Protein AF-A0A7X2MPX2-F1 (afdb_monomer_lite)

InterPro domains:
  IPR020602 GTP cyclohydrolase I domain [PF01227] (41-105)
  IPR043134 GTP cyclohydrolase I, N-terminal domain [G3DSA:1.10.286.10] (2-86)

Organism: Enterobacter agglomerans (NCBI:txid549)

Sequence (106 aa):
MSTLSQEAALVHEALLARGLETPLRAPTRDIDDNTRKSLIAGHMTEIMQLLNLDLEDDSLMETPHRIAKMYVDEVFSGLDYANFPKITVIENKMKVDEMVTVRDIT

Secondary structure (DSSP, 8-state):
-PPPPHHHHHHHHHHHHTT-S--PPP-SS---HHHHHHHHHHHHHHHHHHTT--TTSTTTTTHHHHHHHIIIIIITGGGSGGG---------TT---SPP------

Structure (mmCIF, N/CA/C/O backbone):
data_AF-A0A7X2MPX2-F1
#
_entry.id   AF-A0A7X2MPX2-F1
#
loop_
_atom_site.group_PDB
_atom_site.id
_atom_site.type_symbol
_atom_site.label_atom_id
_atom_site.label_alt_id
_atom_site.label_comp_id
_atom_site.label_asym_id
_atom_site.label_entity_id
_atom_site.label_seq_id
_atom_site.pdbx_PDB_ins_code
_atom_site.Cartn_x
_atom_site.Cartn_y
_atom_site.Cartn_z
_atom_site.occupancy
_atom_site.B_iso_or_equiv
_atom_site.auth_seq_id
_atom_site.auth_comp_id
_atom_site.auth_asym_id
_atom_site.auth_atom_id
_atom_site.pdbx_PDB_model_num
ATOM 1 N N . MET A 1 1 ? 12.714 0.623 15.592 1.00 44.09 1 MET A N 1
ATOM 2 C CA . MET A 1 1 ? 11.491 -0.185 15.759 1.00 44.09 1 MET A CA 1
ATOM 3 C C . MET A 1 1 ? 10.330 0.784 15.862 1.00 44.09 1 MET A C 1
ATOM 5 O O . MET A 1 1 ? 10.146 1.357 16.931 1.00 44.09 1 MET A O 1
ATOM 9 N N . SER A 1 2 ? 9.639 1.084 14.758 1.00 52.41 2 SER A N 1
ATOM 10 C CA . SER A 1 2 ? 8.393 1.840 14.881 1.00 52.41 2 SER A CA 1
ATOM 11 C C . SER A 1 2 ? 7.391 0.912 15.556 1.00 52.41 2 SER A C 1
ATOM 13 O O . SER A 1 2 ? 7.117 -0.198 15.106 1.00 52.41 2 SER A O 1
ATOM 15 N N . THR A 1 3 ? 6.943 1.315 16.733 1.00 79.62 3 THR A N 1
ATOM 16 C CA . THR A 1 3 ? 5.858 0.640 17.428 1.00 79.62 3 THR A CA 1
ATOM 17 C C . THR A 1 3 ? 4.597 0.875 16.610 1.00 79.62 3 THR A C 1
ATOM 19 O O . THR A 1 3 ? 4.204 2.031 16.438 1.00 79.62 3 THR A O 1
ATOM 22 N N . LEU A 1 4 ? 4.008 -0.197 16.075 1.00 89.12 4 LEU A N 1
ATOM 23 C CA . LEU A 1 4 ? 2.703 -0.150 15.414 1.00 89.12 4 LEU A CA 1
ATOM 24 C C . LEU A 1 4 ? 1.683 0.561 16.316 1.00 89.12 4 LEU A C 1
ATOM 26 O O . LEU A 1 4 ? 1.806 0.530 17.546 1.00 89.12 4 LEU A O 1
ATOM 30 N N . SER A 1 5 ? 0.669 1.193 15.719 1.00 94.69 5 SER A N 1
ATOM 31 C CA . SER A 1 5 ? -0.447 1.708 16.513 1.00 94.69 5 SER A CA 1
ATOM 32 C C . SER A 1 5 ? -1.173 0.559 17.216 1.00 94.69 5 SER A C 1
ATOM 34 O O . SER A 1 5 ? -1.120 -0.598 16.786 1.00 94.69 5 SER A O 1
ATOM 36 N N . GLN A 1 6 ? -1.866 0.876 18.309 1.00 95.56 6 GLN A N 1
ATOM 37 C CA . GLN A 1 6 ? -2.636 -0.120 19.047 1.00 95.56 6 GLN A CA 1
ATOM 38 C C . GLN A 1 6 ? -3.696 -0.771 18.147 1.00 95.56 6 GLN A C 1
ATOM 40 O O . GLN A 1 6 ? -3.886 -1.984 18.188 1.00 95.56 6 GLN A O 1
ATOM 45 N N . GLU A 1 7 ? -4.362 0.019 17.308 1.00 96.25 7 GLU A N 1
ATOM 46 C CA . GLU A 1 7 ? -5.389 -0.458 16.386 1.00 96.25 7 GLU A CA 1
ATOM 47 C C . GLU A 1 7 ? -4.804 -1.368 15.305 1.00 96.25 7 GLU A C 1
ATOM 49 O O . GLU A 1 7 ? -5.386 -2.413 15.021 1.00 96.25 7 GLU A O 1
ATOM 54 N N . ALA A 1 8 ? -3.636 -1.018 14.756 1.00 96.62 8 ALA A N 1
ATOM 55 C CA . ALA A 1 8 ? -2.939 -1.849 13.779 1.00 96.62 8 ALA A CA 1
ATOM 56 C C . ALA A 1 8 ? -2.595 -3.226 14.365 1.00 96.62 8 ALA A C 1
ATOM 58 O O . ALA A 1 8 ? -2.875 -4.247 13.740 1.00 9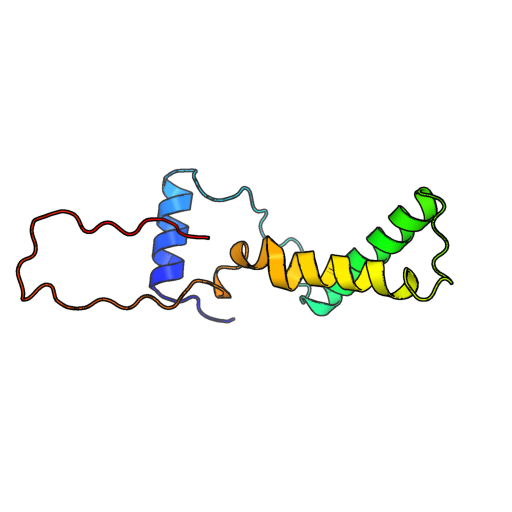6.62 8 ALA A O 1
ATOM 59 N N . ALA A 1 9 ? -2.054 -3.260 15.588 1.00 96.00 9 ALA A N 1
ATOM 60 C CA . ALA A 1 9 ? -1.723 -4.508 16.274 1.00 96.00 9 ALA A CA 1
ATOM 61 C C . ALA A 1 9 ? -2.968 -5.379 16.521 1.00 96.00 9 ALA A C 1
ATOM 63 O O . ALA A 1 9 ? -2.966 -6.564 16.191 1.00 96.00 9 ALA A O 1
ATOM 64 N N . LEU A 1 10 ? -4.056 -4.784 17.027 1.00 97.00 10 LEU A N 1
ATOM 65 C CA . LEU A 1 10 ? -5.308 -5.504 17.288 1.00 97.00 10 LEU A CA 1
ATOM 66 C C . LEU A 1 10 ? -5.925 -6.092 16.012 1.00 97.00 10 LEU A C 1
ATOM 68 O O . LEU A 1 10 ? -6.416 -7.222 16.031 1.00 97.00 10 LEU A O 1
ATOM 72 N N . VAL A 1 11 ? -5.915 -5.342 14.904 1.00 97.56 11 VAL A N 1
ATOM 73 C CA . VAL A 1 11 ? -6.445 -5.823 13.618 1.00 97.56 11 VAL A CA 1
ATOM 74 C C . VAL A 1 11 ? -5.583 -6.954 13.065 1.00 97.56 11 VAL A C 1
ATOM 76 O O . VAL A 1 11 ? -6.133 -7.990 12.689 1.00 97.56 11 VAL A O 1
ATOM 79 N N . HIS A 1 12 ? -4.258 -6.798 13.079 1.00 95.44 12 HIS A N 1
ATOM 80 C CA . HIS A 1 12 ? -3.334 -7.825 12.603 1.00 95.44 12 HIS A CA 1
ATOM 81 C C . HIS A 1 12 ? -3.511 -9.156 13.349 1.00 95.44 12 HIS A C 1
ATOM 83 O O . HIS A 1 12 ? -3.710 -10.206 12.736 1.00 95.44 12 HIS A O 1
ATOM 89 N N . GLU A 1 13 ? -3.527 -9.117 14.685 1.00 96.19 13 GLU A N 1
ATOM 90 C CA . GLU A 1 13 ? -3.733 -10.309 15.516 1.00 96.19 13 GLU A CA 1
ATOM 91 C C . GLU A 1 13 ? -5.098 -10.964 15.254 1.00 96.19 13 GLU A C 1
ATOM 93 O O . GLU A 1 13 ? -5.202 -12.191 15.158 1.00 96.19 13 GLU A O 1
ATOM 98 N N . ALA A 1 14 ? -6.154 -10.162 15.080 1.00 97.75 14 ALA A N 1
ATOM 99 C CA . ALA A 1 14 ? -7.500 -10.658 14.809 1.00 97.75 14 ALA A CA 1
ATOM 100 C C . ALA A 1 14 ? -7.640 -11.331 13.431 1.00 97.75 14 ALA A C 1
ATOM 102 O O . ALA A 1 14 ? -8.442 -12.266 13.299 1.00 97.75 14 ALA A O 1
ATOM 103 N N . LEU A 1 15 ? -6.902 -10.863 12.418 1.00 97.62 15 LEU A N 1
ATOM 104 C CA . LEU A 1 15 ? -6.857 -11.466 11.081 1.00 97.62 15 LEU A CA 1
ATOM 105 C C . LEU A 1 15 ? -6.048 -12.762 11.086 1.00 97.62 15 LEU A C 1
ATOM 107 O O . LEU A 1 15 ? -6.524 -13.778 10.569 1.00 97.62 15 LEU A O 1
ATOM 111 N N . LEU A 1 16 ? -4.881 -12.763 11.738 1.00 95.25 16 LEU A N 1
ATOM 112 C CA . LEU A 1 16 ? -4.053 -13.956 11.923 1.00 95.25 16 LEU A CA 1
ATOM 113 C C . LEU A 1 16 ? -4.818 -15.076 12.631 1.00 95.25 16 LEU A C 1
ATOM 115 O O . LEU A 1 16 ? -4.848 -16.205 12.142 1.00 95.25 16 LEU A O 1
ATOM 119 N N . ALA A 1 17 ? -5.500 -14.765 13.737 1.00 97.25 17 ALA A N 1
ATOM 120 C CA . ALA A 1 17 ? -6.275 -15.743 14.502 1.00 97.25 17 ALA A CA 1
ATOM 121 C C . ALA A 1 17 ? -7.415 -16.388 13.691 1.00 97.25 17 ALA A C 1
ATOM 123 O O . ALA A 1 17 ? -7.838 -17.503 13.996 1.00 97.25 17 ALA A O 1
ATOM 124 N N . ARG A 1 18 ? -7.914 -15.700 12.657 1.00 97.50 18 ARG A N 1
ATOM 125 C CA . ARG A 1 18 ? -8.962 -16.197 11.751 1.00 97.50 18 ARG A CA 1
ATOM 126 C C . ARG A 1 18 ? -8.417 -16.798 10.453 1.00 97.50 18 ARG A C 1
ATOM 128 O O . ARG A 1 18 ? -9.211 -17.266 9.644 1.00 97.50 18 ARG A O 1
ATOM 135 N N . GLY A 1 19 ? -7.099 -16.780 10.242 1.00 96.12 19 GLY A N 1
ATOM 136 C CA . GLY A 1 19 ? -6.480 -17.229 8.993 1.00 96.12 19 GLY A CA 1
ATOM 137 C C . GLY A 1 19 ? -6.841 -16.361 7.783 1.00 96.12 19 GLY A C 1
ATOM 138 O O . GLY A 1 19 ? -6.879 -16.869 6.667 1.00 96.12 19 GLY A O 1
ATOM 139 N N . LEU A 1 20 ? -7.147 -15.078 8.006 1.00 97.00 20 LEU A N 1
ATOM 140 C CA . LEU A 1 20 ? -7.527 -14.113 6.964 1.00 97.00 20 LEU A CA 1
ATOM 141 C C . LEU A 1 20 ? -6.398 -13.143 6.596 1.00 97.00 20 LEU A C 1
ATOM 143 O O . LEU A 1 20 ? -6.577 -12.308 5.715 1.00 97.00 20 LEU A O 1
ATOM 147 N N . GLU A 1 21 ? -5.258 -13.226 7.282 1.00 96.88 21 GLU A N 1
ATOM 148 C CA . GLU A 1 21 ? -4.097 -12.397 6.977 1.00 96.88 21 GLU A CA 1
ATOM 149 C C . GLU A 1 21 ? -3.510 -12.750 5.604 1.00 96.88 21 GLU A C 1
ATOM 151 O O . GLU A 1 21 ? -3.520 -13.913 5.183 1.00 96.88 21 GLU A O 1
ATOM 156 N N . THR A 1 22 ? -2.966 -11.748 4.911 1.00 94.69 22 THR A N 1
ATOM 157 C CA . THR A 1 22 ? -2.284 -11.983 3.633 1.00 94.69 22 THR A CA 1
ATOM 158 C C . THR A 1 22 ? -1.094 -12.923 3.865 1.00 94.69 22 THR A C 1
ATOM 160 O O . THR A 1 22 ? -0.358 -12.711 4.829 1.00 94.69 22 THR A O 1
ATOM 163 N N . PRO A 1 23 ? -0.858 -13.947 3.016 1.00 94.25 23 PRO A N 1
ATOM 164 C CA . PRO A 1 23 ? 0.248 -14.901 3.173 1.00 94.25 23 PRO A CA 1
ATOM 165 C C . PRO A 1 23 ? 1.652 -14.273 3.065 1.00 94.25 23 PRO A C 1
ATOM 167 O O . PRO A 1 23 ? 2.368 -14.445 2.077 1.00 94.25 23 PRO A O 1
ATOM 170 N N . LEU A 1 24 ? 2.066 -13.553 4.102 1.00 91.69 24 LEU A N 1
ATOM 171 C CA . LEU A 1 24 ? 3.365 -12.912 4.215 1.00 91.69 24 LEU A CA 1
ATOM 172 C C . LEU A 1 24 ? 4.366 -13.851 4.882 1.00 91.69 24 LEU A C 1
ATOM 174 O O . LEU A 1 24 ? 4.051 -14.619 5.791 1.00 91.69 24 LEU A O 1
ATOM 178 N N . ARG A 1 25 ? 5.612 -13.783 4.417 1.00 88.81 25 ARG A N 1
ATOM 179 C CA . ARG A 1 25 ? 6.733 -14.467 5.063 1.00 88.81 25 ARG A CA 1
ATOM 180 C C . ARG A 1 25 ? 7.352 -13.530 6.086 1.00 88.81 25 ARG A C 1
ATOM 182 O O . ARG A 1 25 ? 7.466 -12.334 5.831 1.00 88.81 25 ARG A O 1
ATOM 189 N N . ALA A 1 26 ? 7.817 -14.092 7.199 1.00 83.19 26 ALA A N 1
ATOM 190 C CA . ALA A 1 26 ? 8.670 -13.347 8.112 1.00 83.19 26 ALA A CA 1
ATOM 191 C C . ALA A 1 26 ? 9.895 -12.804 7.344 1.00 83.19 26 ALA A C 1
ATOM 193 O O . ALA A 1 26 ? 10.445 -13.538 6.510 1.00 83.19 26 ALA A O 1
ATOM 194 N N . PRO A 1 27 ? 10.327 -11.554 7.594 1.00 76.75 27 PRO A N 1
ATOM 195 C CA . PRO A 1 27 ? 11.490 -10.983 6.929 1.00 76.75 27 PRO A CA 1
ATOM 196 C C . PRO A 1 27 ? 12.709 -11.896 7.093 1.00 76.75 27 PRO A C 1
ATOM 198 O O . PRO A 1 27 ? 13.186 -12.137 8.199 1.00 76.75 27 PRO A O 1
ATOM 201 N N . THR A 1 28 ? 13.215 -12.433 5.983 1.00 72.25 28 THR A N 1
ATOM 202 C CA . THR A 1 28 ? 14.383 -13.331 5.991 1.00 72.25 28 THR A CA 1
ATOM 203 C C . THR A 1 28 ? 15.701 -12.574 6.138 1.00 72.25 28 THR A C 1
ATOM 205 O O . THR A 1 28 ? 16.722 -13.168 6.474 1.00 72.25 28 THR A O 1
ATOM 208 N N . ARG A 1 29 ? 15.696 -11.274 5.817 1.00 76.81 29 ARG A N 1
ATOM 209 C CA . ARG A 1 29 ? 16.824 -10.343 5.915 1.00 76.81 29 ARG A CA 1
ATOM 210 C C . ARG A 1 29 ? 16.283 -8.959 6.241 1.00 76.81 29 ARG A C 1
ATOM 212 O O . ARG A 1 29 ? 15.248 -8.576 5.700 1.00 76.81 29 ARG A O 1
ATOM 219 N N . ASP A 1 30 ? 17.009 -8.230 7.077 1.00 77.50 30 ASP A N 1
ATOM 220 C CA . ASP A 1 30 ? 16.709 -6.834 7.377 1.00 77.50 30 ASP A CA 1
ATOM 221 C C . ASP A 1 30 ? 17.312 -5.964 6.263 1.00 77.50 30 ASP A C 1
ATOM 223 O O . ASP A 1 30 ? 18.508 -5.671 6.262 1.00 77.50 30 ASP A O 1
ATOM 227 N N . ILE A 1 31 ? 16.513 -5.686 5.230 1.00 89.88 31 ILE A N 1
ATOM 228 C CA . ILE A 1 31 ? 16.875 -4.781 4.133 1.00 89.88 31 ILE A CA 1
ATOM 229 C C . ILE A 1 31 ? 15.916 -3.597 4.133 1.00 89.88 31 ILE A C 1
ATOM 231 O O . ILE A 1 31 ? 14.696 -3.778 4.206 1.00 89.88 31 ILE A O 1
ATOM 235 N N . ASP A 1 32 ? 16.469 -2.393 4.018 1.00 91.25 32 ASP A N 1
ATOM 236 C CA . ASP A 1 32 ? 15.679 -1.172 3.924 1.00 91.25 32 ASP A CA 1
ATOM 237 C C . ASP A 1 32 ? 14.951 -1.072 2.572 1.00 91.25 32 ASP A C 1
ATOM 239 O O . ASP A 1 32 ? 15.290 -1.746 1.589 1.00 91.25 32 ASP A O 1
ATOM 243 N N . ASP A 1 33 ? 13.942 -0.207 2.514 1.00 91.81 33 ASP A N 1
ATOM 244 C CA . ASP A 1 33 ? 13.085 -0.067 1.339 1.00 91.81 33 ASP A CA 1
ATOM 245 C C . ASP A 1 33 ? 13.827 0.483 0.112 1.00 91.81 33 ASP A C 1
ATOM 247 O O . ASP A 1 33 ? 13.481 0.123 -1.014 1.00 91.81 33 ASP A O 1
ATOM 251 N N . ASN A 1 34 ? 14.881 1.292 0.279 1.00 94.81 34 ASN A N 1
ATOM 252 C CA . ASN A 1 34 ? 15.667 1.782 -0.859 1.00 94.81 34 ASN A CA 1
ATOM 253 C C . ASN A 1 34 ? 16.502 0.657 -1.469 1.00 94.81 34 ASN A C 1
ATOM 255 O O . ASN A 1 34 ? 16.558 0.520 -2.697 1.00 94.81 34 ASN A O 1
ATOM 259 N N . THR A 1 35 ? 17.090 -0.193 -0.625 1.00 95.75 35 THR A N 1
ATOM 260 C CA . THR A 1 35 ? 17.767 -1.414 -1.078 1.00 95.75 35 THR A CA 1
ATOM 261 C C . THR A 1 35 ? 16.780 -2.341 -1.785 1.00 95.75 35 THR A C 1
ATOM 263 O O . THR A 1 35 ? 17.063 -2.827 -2.882 1.00 95.75 35 THR A O 1
ATOM 266 N N . ARG A 1 36 ? 15.581 -2.539 -1.221 1.00 95.19 36 ARG A N 1
ATOM 267 C CA . ARG A 1 36 ? 14.532 -3.372 -1.831 1.00 95.19 36 ARG A CA 1
ATOM 268 C C . ARG A 1 36 ? 14.106 -2.845 -3.203 1.00 95.19 36 ARG A C 1
ATOM 270 O O . ARG A 1 36 ? 14.061 -3.622 -4.155 1.00 95.19 36 ARG A O 1
ATOM 277 N N . LYS A 1 37 ? 13.869 -1.535 -3.332 1.00 97.25 37 LYS A N 1
ATOM 278 C CA . LYS A 1 37 ? 13.544 -0.885 -4.613 1.00 97.25 37 LYS A CA 1
ATOM 279 C C . LYS A 1 37 ? 14.662 -1.039 -5.637 1.00 97.25 37 LYS A C 1
ATOM 281 O O . LYS A 1 37 ? 14.381 -1.378 -6.779 1.00 97.25 37 LYS A O 1
ATOM 286 N N . SER A 1 38 ? 15.917 -0.857 -5.231 1.00 97.69 38 SER A N 1
ATOM 287 C CA . SER A 1 38 ? 17.072 -1.018 -6.127 1.00 97.69 38 SER A CA 1
ATOM 288 C C . SER A 1 38 ? 17.170 -2.441 -6.686 1.00 97.69 38 SER A C 1
ATOM 290 O O . SER A 1 38 ? 17.379 -2.623 -7.884 1.00 97.69 38 SER A O 1
ATOM 292 N N . LEU A 1 39 ? 16.952 -3.456 -5.843 1.00 97.62 39 LEU A N 1
ATOM 293 C CA . LEU A 1 39 ? 16.955 -4.860 -6.266 1.00 97.62 39 LEU A CA 1
ATOM 294 C C . LEU A 1 39 ? 15.788 -5.184 -7.209 1.00 97.62 39 LEU A C 1
ATOM 296 O O . LEU A 1 39 ? 15.989 -5.829 -8.236 1.00 97.62 39 LEU A O 1
ATOM 300 N N . ILE A 1 40 ? 14.577 -4.714 -6.890 1.00 97.81 40 ILE A N 1
ATOM 301 C CA . ILE A 1 40 ? 13.400 -4.907 -7.750 1.00 97.81 40 ILE A CA 1
ATOM 302 C C . ILE A 1 40 ? 13.603 -4.213 -9.098 1.00 97.81 40 ILE A C 1
ATOM 304 O O . ILE A 1 40 ? 13.339 -4.825 -10.128 1.00 97.81 40 ILE A O 1
ATOM 308 N N . ALA A 1 41 ? 14.109 -2.977 -9.107 1.00 98.31 41 ALA A N 1
ATOM 309 C CA . ALA A 1 41 ? 14.401 -2.248 -10.336 1.00 98.31 41 ALA A CA 1
ATOM 310 C C . ALA A 1 41 ? 15.404 -3.019 -11.203 1.00 98.31 41 ALA A C 1
ATOM 312 O O . ALA A 1 41 ? 15.148 -3.204 -12.386 1.00 98.31 41 ALA A O 1
ATOM 313 N N . GLY A 1 42 ? 16.474 -3.564 -10.611 1.00 98.25 42 GLY A N 1
ATOM 314 C CA . GLY A 1 42 ? 17.419 -4.430 -11.322 1.00 98.25 42 GLY A CA 1
ATOM 315 C C . GLY A 1 42 ? 16.742 -5.640 -11.971 1.00 98.25 42 GLY A C 1
ATOM 316 O O . GLY A 1 42 ? 16.940 -5.896 -13.152 1.00 98.25 42 GLY A O 1
ATOM 317 N N . HIS A 1 43 ? 15.869 -6.346 -11.248 1.00 98.62 43 HIS A N 1
ATOM 318 C CA . HIS A 1 43 ? 15.106 -7.455 -11.833 1.00 98.62 43 HIS A CA 1
ATOM 319 C C . HIS A 1 43 ? 14.151 -7.009 -12.948 1.00 98.62 43 HIS A C 1
ATOM 321 O O . HIS A 1 43 ? 13.992 -7.723 -13.935 1.00 98.62 43 HIS A O 1
ATOM 327 N N . MET A 1 44 ? 13.530 -5.835 -12.822 1.00 98.25 44 MET A N 1
ATOM 328 C CA . MET A 1 44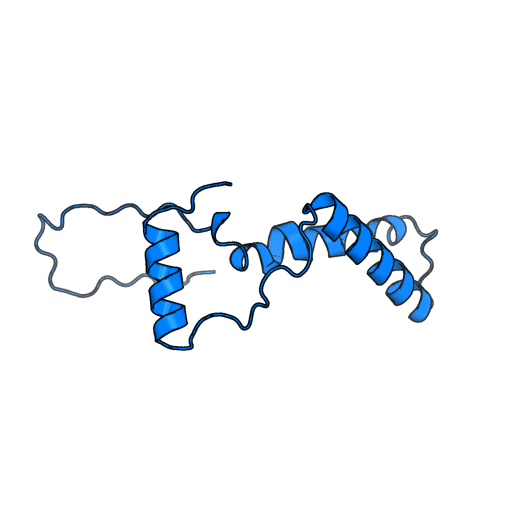 ? 12.661 -5.291 -13.866 1.00 98.25 44 MET A CA 1
ATOM 329 C C . MET A 1 44 ? 13.439 -4.892 -15.120 1.00 98.25 44 MET A C 1
ATOM 331 O O . MET A 1 44 ? 12.940 -5.120 -16.219 1.00 98.25 44 MET A O 1
ATOM 335 N N . THR A 1 45 ? 14.659 -4.373 -14.975 1.00 98.38 45 THR A N 1
ATOM 336 C CA . THR A 1 45 ? 15.584 -4.125 -16.091 1.00 98.38 45 THR A CA 1
ATOM 337 C C . THR A 1 45 ? 15.833 -5.409 -16.879 1.00 98.38 45 THR A C 1
ATOM 339 O O . THR A 1 45 ? 15.618 -5.427 -18.090 1.00 98.38 45 THR A O 1
ATOM 342 N N . GLU A 1 46 ? 16.185 -6.505 -16.200 1.00 98.56 46 GLU A N 1
ATOM 343 C CA . GLU A 1 46 ? 16.405 -7.806 -16.851 1.00 98.56 46 GLU A CA 1
ATOM 344 C C . GLU A 1 46 ? 15.137 -8.312 -17.557 1.00 98.56 46 GLU A C 1
ATOM 346 O O . GLU A 1 46 ? 15.191 -8.791 -18.688 1.00 98.56 46 GLU A O 1
ATOM 351 N N . ILE A 1 47 ? 13.965 -8.165 -16.927 1.00 98.50 47 ILE A N 1
ATOM 352 C CA . ILE A 1 47 ? 12.679 -8.538 -17.538 1.00 98.50 47 ILE A CA 1
ATOM 353 C C . ILE A 1 47 ? 12.418 -7.725 -18.813 1.00 98.50 47 ILE A C 1
ATOM 355 O O . ILE A 1 47 ? 11.994 -8.290 -19.818 1.00 98.50 47 ILE A O 1
ATOM 359 N N . MET A 1 48 ? 12.672 -6.415 -18.802 1.00 98.12 48 MET A N 1
ATOM 360 C CA . MET A 1 48 ? 12.476 -5.560 -19.977 1.00 98.12 48 MET A CA 1
ATOM 361 C C . MET A 1 48 ? 13.439 -5.919 -21.115 1.00 98.12 48 MET A C 1
ATOM 363 O O . MET A 1 48 ? 13.020 -5.969 -22.272 1.00 98.12 48 MET A O 1
ATOM 367 N N . GLN A 1 49 ? 14.690 -6.257 -20.796 1.00 97.69 49 GLN A N 1
ATOM 368 C CA . GLN A 1 49 ? 15.657 -6.753 -21.778 1.00 97.69 49 GLN A CA 1
ATOM 369 C C . GLN A 1 49 ? 15.221 -8.093 -22.386 1.00 97.69 49 GLN A C 1
ATOM 371 O O . GLN A 1 49 ? 15.298 -8.268 -23.600 1.00 97.69 49 GLN A O 1
ATOM 376 N N . LEU A 1 50 ? 14.681 -9.017 -21.580 1.00 98.31 50 LEU A N 1
ATOM 377 C CA . LEU A 1 50 ? 14.112 -10.282 -22.072 1.00 98.31 50 LEU A CA 1
ATOM 378 C C . LEU A 1 50 ? 12.918 -10.074 -23.019 1.00 98.31 50 LEU A C 1
ATOM 380 O O . LEU A 1 50 ? 12.648 -10.922 -23.869 1.00 98.31 50 LEU A O 1
ATOM 384 N N . LEU A 1 51 ? 12.213 -8.948 -22.893 1.00 98.12 51 LEU A N 1
ATOM 385 C CA . LEU A 1 51 ? 11.135 -8.537 -23.794 1.00 98.12 51 LEU A CA 1
ATOM 386 C C . LEU A 1 51 ? 11.640 -7.801 -25.050 1.00 98.12 51 LEU A C 1
ATOM 388 O O . LEU A 1 51 ? 10.822 -7.394 -25.873 1.00 98.12 51 LEU A O 1
ATOM 392 N N . ASN A 1 52 ? 12.960 -7.672 -25.234 1.00 97.56 52 ASN A N 1
ATOM 393 C CA . ASN A 1 52 ? 13.614 -6.907 -26.304 1.00 97.56 52 ASN A CA 1
ATOM 394 C C . ASN A 1 52 ? 13.214 -5.419 -26.323 1.00 97.56 52 ASN A C 1
ATOM 396 O O . ASN A 1 52 ? 13.105 -4.820 -27.393 1.00 97.56 52 ASN A O 1
ATOM 400 N N . LEU A 1 53 ? 12.965 -4.829 -25.148 1.00 97.25 53 LEU A N 1
ATOM 401 C CA . LEU A 1 53 ? 12.724 -3.393 -25.017 1.00 97.25 53 LEU A CA 1
ATOM 402 C C . LEU A 1 53 ? 14.053 -2.634 -24.971 1.00 97.25 53 LEU A C 1
ATOM 404 O O . LEU A 1 53 ? 14.971 -3.028 -24.251 1.00 97.25 53 LEU A O 1
ATOM 408 N N . ASP A 1 54 ? 14.131 -1.535 -25.718 1.00 96.31 54 ASP A N 1
ATOM 409 C CA . ASP A 1 54 ? 15.292 -0.651 -25.724 1.00 96.31 54 ASP A CA 1
ATOM 410 C C . ASP A 1 54 ? 15.258 0.277 -24.503 1.00 96.31 54 ASP A C 1
ATOM 412 O O . ASP A 1 54 ? 14.393 1.140 -24.388 1.00 96.31 54 ASP A O 1
ATOM 416 N N . LEU A 1 55 ? 16.180 0.072 -23.564 1.00 95.94 55 LEU A N 1
ATOM 417 C CA . LEU A 1 55 ? 16.279 0.883 -22.349 1.00 95.94 55 LEU A CA 1
ATOM 418 C C . LEU A 1 55 ? 17.125 2.150 -22.535 1.00 95.94 55 LEU A C 1
ATOM 420 O O . LEU A 1 55 ? 17.230 2.929 -21.588 1.00 95.94 55 LEU A O 1
ATOM 424 N N . GLU A 1 56 ? 17.716 2.365 -23.715 1.00 95.62 56 GLU A N 1
ATOM 425 C CA . GLU A 1 56 ? 18.335 3.649 -24.072 1.00 95.62 56 GLU A CA 1
ATOM 426 C C . GLU A 1 56 ? 17.281 4.698 -24.464 1.00 95.62 56 GLU A C 1
ATOM 428 O O . GLU A 1 56 ? 17.566 5.897 -24.431 1.00 95.62 56 GLU A O 1
ATOM 433 N N . ASP A 1 57 ? 16.055 4.262 -24.783 1.00 96.75 57 ASP A N 1
ATOM 434 C CA . ASP A 1 57 ? 14.907 5.142 -24.991 1.00 96.75 57 ASP A CA 1
ATOM 435 C C . ASP A 1 57 ? 14.557 5.901 -23.700 1.00 96.75 57 ASP A C 1
ATOM 437 O O . ASP A 1 57 ? 14.421 5.325 -22.612 1.00 96.75 57 ASP A O 1
ATOM 441 N N . ASP A 1 58 ? 14.374 7.214 -23.821 1.00 93.25 58 ASP A N 1
ATOM 442 C CA . ASP A 1 58 ? 14.136 8.117 -22.695 1.00 93.25 58 ASP A CA 1
ATOM 443 C C . ASP A 1 58 ? 12.812 7.831 -21.966 1.00 93.25 58 ASP A C 1
ATOM 445 O O . ASP A 1 58 ? 12.706 8.055 -20.756 1.00 93.25 58 ASP A O 1
ATOM 449 N N . SER A 1 59 ? 11.817 7.270 -22.660 1.00 95.12 59 SER A N 1
ATOM 450 C CA . SER A 1 59 ? 10.545 6.845 -22.068 1.00 95.12 59 SER A CA 1
ATOM 451 C C . SER A 1 59 ? 10.693 5.594 -21.200 1.00 95.12 59 SER A C 1
ATOM 453 O O . SER A 1 59 ? 9.960 5.414 -20.215 1.00 95.12 59 SER A O 1
ATOM 455 N N . LEU A 1 60 ? 11.634 4.715 -21.558 1.00 96.56 60 LEU A N 1
ATOM 456 C CA . LEU A 1 60 ? 11.791 3.391 -20.964 1.00 96.56 60 LEU A CA 1
ATOM 457 C C . LEU A 1 60 ? 12.874 3.324 -19.890 1.00 96.56 60 LEU A C 1
ATOM 459 O O . LEU A 1 60 ? 12.681 2.571 -18.932 1.00 96.56 60 LEU A O 1
ATOM 463 N N . MET A 1 61 ? 13.922 4.143 -19.983 1.00 95.44 61 MET A N 1
ATOM 464 C CA . MET A 1 61 ? 15.063 4.164 -19.057 1.00 95.44 61 MET A CA 1
ATOM 465 C C . MET A 1 61 ? 14.648 4.199 -17.572 1.00 95.44 61 MET A C 1
ATOM 467 O O . MET A 1 61 ? 15.159 3.431 -16.761 1.00 95.44 61 MET A O 1
ATOM 471 N N . GLU A 1 62 ? 13.656 5.019 -17.211 1.00 97.44 62 GLU A N 1
ATOM 472 C CA . GLU A 1 62 ? 13.183 5.169 -15.820 1.00 97.44 62 GLU A CA 1
ATOM 473 C C . GLU A 1 62 ? 12.071 4.179 -15.422 1.00 97.44 62 GLU A C 1
ATOM 475 O O . GLU A 1 62 ? 11.598 4.155 -14.281 1.00 97.44 62 GLU A O 1
ATOM 480 N N . THR A 1 63 ? 11.600 3.344 -16.348 1.00 98.00 63 THR A N 1
ATOM 481 C CA . THR A 1 63 ? 10.492 2.407 -16.099 1.00 98.00 63 THR A CA 1
ATOM 482 C C . THR A 1 63 ? 10.800 1.369 -15.018 1.00 98.00 63 THR A C 1
ATOM 484 O O . THR A 1 63 ? 9.949 1.199 -14.139 1.00 98.00 63 THR A O 1
ATOM 487 N N . PRO A 1 64 ? 11.986 0.728 -14.977 1.00 98.25 64 PRO A N 1
ATOM 488 C CA . PRO A 1 64 ? 12.323 -0.199 -13.898 1.00 98.25 64 PRO A CA 1
ATOM 489 C C . PRO A 1 64 ? 12.246 0.450 -12.510 1.00 98.25 64 PRO A C 1
ATOM 491 O O . PRO A 1 64 ? 11.707 -0.142 -11.572 1.00 98.25 64 PRO A O 1
ATOM 494 N N . HIS A 1 65 ? 12.713 1.698 -12.388 1.00 97.81 65 HIS A N 1
ATOM 495 C CA . HIS A 1 65 ? 12.645 2.451 -11.139 1.00 97.81 65 HIS A CA 1
ATOM 496 C C . HIS A 1 65 ? 11.201 2.794 -10.754 1.00 97.81 65 HIS A C 1
ATOM 498 O O . HIS A 1 65 ? 10.802 2.580 -9.606 1.00 97.81 65 HIS A O 1
ATOM 504 N N . ARG A 1 66 ? 10.386 3.257 -11.714 1.00 97.94 66 ARG A N 1
ATOM 505 C CA . ARG A 1 66 ? 8.958 3.544 -11.489 1.00 97.94 66 ARG A CA 1
ATOM 506 C C . ARG A 1 66 ? 8.191 2.312 -11.010 1.00 97.94 66 ARG A C 1
ATOM 508 O O . ARG A 1 66 ? 7.422 2.425 -10.062 1.00 97.94 66 ARG A O 1
ATOM 515 N N . ILE A 1 67 ? 8.429 1.141 -11.605 1.00 98.06 67 ILE A N 1
ATOM 516 C CA . ILE A 1 67 ? 7.773 -0.113 -11.194 1.00 98.06 67 ILE A CA 1
ATOM 517 C C . ILE A 1 67 ? 8.209 -0.519 -9.783 1.00 98.06 67 ILE A C 1
ATOM 519 O O . ILE A 1 67 ? 7.368 -0.874 -8.958 1.00 98.06 67 ILE A O 1
ATOM 523 N N . ALA A 1 68 ? 9.503 -0.421 -9.474 1.00 98.06 68 ALA A N 1
ATOM 524 C CA . ALA A 1 68 ? 10.002 -0.724 -8.137 1.00 98.06 68 ALA A CA 1
ATOM 525 C C . ALA A 1 68 ? 9.401 0.199 -7.068 1.00 98.06 68 ALA A C 1
ATOM 527 O O . ALA A 1 68 ? 8.951 -0.280 -6.026 1.00 98.06 68 ALA A O 1
ATOM 528 N N . LYS A 1 69 ? 9.341 1.509 -7.339 1.00 97.88 69 LYS A N 1
ATOM 529 C CA . LYS A 1 69 ? 8.679 2.491 -6.471 1.00 97.88 69 LYS A CA 1
ATOM 530 C C . LYS A 1 69 ? 7.200 2.166 -6.28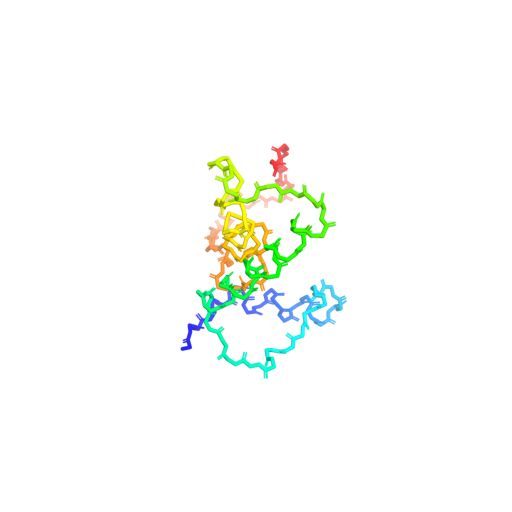8 1.00 97.88 69 LYS A C 1
ATOM 532 O O . LYS A 1 69 ? 6.734 2.124 -5.156 1.00 97.88 69 LYS A O 1
ATOM 537 N N . MET A 1 70 ? 6.490 1.884 -7.377 1.00 98.00 70 MET A N 1
ATOM 538 C CA . MET A 1 70 ? 5.071 1.537 -7.341 1.00 98.00 70 MET A CA 1
ATOM 539 C C . MET A 1 70 ? 4.817 0.314 -6.450 1.00 98.00 70 MET A C 1
ATOM 541 O O . MET A 1 70 ? 3.925 0.340 -5.607 1.00 98.00 70 MET A O 1
ATOM 545 N N . TYR A 1 71 ? 5.615 -0.748 -6.584 1.00 98.06 71 TYR A N 1
ATOM 546 C CA . TYR A 1 71 ? 5.450 -1.955 -5.771 1.00 98.06 71 TYR A CA 1
ATOM 547 C C . TYR A 1 71 ? 5.751 -1.737 -4.292 1.00 98.06 71 TYR A C 1
ATOM 549 O O . TYR A 1 71 ? 5.014 -2.254 -3.461 1.00 98.06 71 TYR A O 1
ATOM 557 N N . VAL A 1 72 ? 6.816 -1.014 -3.948 1.00 95.38 72 VAL A N 1
ATOM 558 C CA . VAL A 1 72 ? 7.222 -0.874 -2.540 1.00 95.38 72 VAL A CA 1
ATOM 559 C C . VAL A 1 72 ? 6.425 0.213 -1.824 1.00 95.38 72 VAL A C 1
ATOM 561 O O . VAL A 1 72 ? 5.947 -0.020 -0.718 1.00 95.38 72 VAL A O 1
ATOM 564 N N . ASP A 1 73 ? 6.248 1.373 -2.454 1.00 95.06 73 ASP A N 1
ATOM 565 C CA . ASP A 1 73 ? 5.734 2.564 -1.776 1.00 95.06 73 ASP A CA 1
ATOM 566 C C . ASP A 1 73 ? 4.234 2.810 -2.046 1.00 95.06 73 ASP A C 1
ATOM 568 O O . ASP A 1 73 ? 3.613 3.595 -1.334 1.00 95.06 73 ASP A O 1
ATOM 572 N N . GLU A 1 74 ? 3.638 2.188 -3.074 1.00 96.00 74 GLU A N 1
ATOM 573 C CA . GLU A 1 74 ? 2.290 2.545 -3.550 1.00 96.00 74 GLU A CA 1
ATOM 574 C C . GLU A 1 74 ? 1.310 1.369 -3.455 1.00 96.00 74 GLU A C 1
ATOM 576 O O . GLU A 1 74 ? 0.592 1.235 -2.462 1.00 96.00 74 GLU A O 1
ATOM 581 N N . VAL A 1 75 ? 1.266 0.493 -4.463 1.00 96.44 75 VAL A N 1
ATOM 582 C CA . VAL A 1 75 ? 0.174 -0.485 -4.634 1.00 96.44 75 VAL A CA 1
ATOM 583 C C . VAL A 1 75 ? 0.183 -1.602 -3.592 1.00 96.44 75 VAL A C 1
ATOM 585 O O . VAL A 1 75 ? -0.868 -2.166 -3.300 1.00 96.44 75 VAL A O 1
ATOM 588 N N . PHE A 1 76 ? 1.343 -1.902 -3.001 1.00 96.75 76 PHE A N 1
ATOM 589 C CA . PHE A 1 76 ? 1.472 -2.881 -1.916 1.00 96.75 76 PHE A CA 1
ATOM 590 C C . PHE A 1 76 ? 1.855 -2.250 -0.575 1.00 96.75 76 PHE A C 1
ATOM 592 O O . PHE A 1 76 ? 2.223 -2.967 0.354 1.00 96.75 76 PHE A O 1
ATOM 599 N N . SER A 1 77 ? 1.706 -0.929 -0.437 1.00 94.62 77 SER A N 1
ATOM 600 C CA . SER A 1 77 ? 1.935 -0.222 0.832 1.00 94.62 77 SER A CA 1
ATOM 601 C C . SER A 1 77 ? 1.103 -0.796 1.989 1.00 94.62 77 SER A C 1
ATOM 603 O O . SER A 1 77 ? 1.566 -0.820 3.127 1.00 94.62 77 SER A O 1
ATOM 605 N N . GLY A 1 78 ? -0.085 -1.339 1.700 1.00 95.06 78 GLY A N 1
ATOM 606 C CA . GLY A 1 78 ? -0.956 -1.993 2.682 1.00 95.06 78 GLY A CA 1
ATOM 607 C C . GLY A 1 78 ? -0.421 -3.306 3.270 1.00 95.06 78 GLY A C 1
ATOM 608 O O . GLY A 1 78 ? -1.005 -3.805 4.225 1.00 95.06 78 GLY A O 1
ATOM 609 N N . LEU A 1 79 ? 0.673 -3.870 2.738 1.00 93.94 79 LEU A N 1
ATOM 610 C CA . LEU A 1 79 ? 1.354 -5.016 3.358 1.00 93.94 79 LEU A CA 1
ATOM 611 C C . LEU A 1 79 ? 2.155 -4.612 4.604 1.00 93.94 79 LEU A C 1
ATOM 613 O O . LEU A 1 79 ? 2.478 -5.471 5.424 1.00 93.94 79 LEU A O 1
ATOM 617 N N . ASP A 1 80 ? 2.483 -3.326 4.742 1.00 92.88 80 ASP A N 1
ATOM 618 C CA . ASP A 1 80 ? 3.136 -2.779 5.925 1.00 92.88 80 ASP A CA 1
ATOM 619 C C . ASP A 1 80 ? 2.101 -2.122 6.848 1.00 92.88 80 ASP A C 1
ATOM 621 O O . ASP A 1 80 ? 1.504 -1.090 6.533 1.00 92.88 80 ASP A O 1
ATOM 625 N N . TYR A 1 81 ? 1.929 -2.701 8.036 1.00 94.50 81 TYR A N 1
ATOM 626 C CA . TYR A 1 81 ? 1.047 -2.175 9.077 1.00 94.50 81 TYR A CA 1
ATOM 627 C C . TYR A 1 81 ? 1.483 -0.805 9.623 1.00 94.50 81 TYR A C 1
ATOM 629 O O . TYR A 1 81 ? 0.690 -0.145 10.297 1.00 94.50 81 TYR A O 1
ATOM 637 N N . ALA A 1 82 ? 2.691 -0.324 9.317 1.00 92.75 82 ALA A N 1
ATOM 638 C CA . ALA A 1 82 ? 3.066 1.066 9.575 1.00 92.75 82 ALA A CA 1
ATOM 639 C C . ALA A 1 82 ? 2.212 2.067 8.771 1.00 92.75 82 ALA A C 1
ATOM 641 O O . ALA 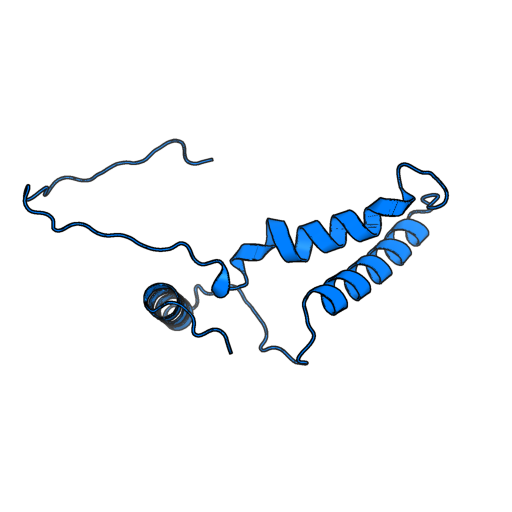A 1 82 ? 2.038 3.203 9.213 1.00 92.75 82 ALA A O 1
ATOM 642 N N . ASN A 1 83 ? 1.630 1.638 7.644 1.00 94.50 83 ASN A N 1
ATOM 643 C CA . ASN A 1 83 ? 0.723 2.436 6.812 1.00 94.50 83 ASN A CA 1
ATOM 644 C C . ASN A 1 83 ? -0.752 2.320 7.237 1.00 94.50 83 ASN A C 1
ATOM 646 O O . ASN A 1 83 ? -1.638 2.836 6.553 1.00 94.50 83 ASN A O 1
ATOM 650 N N . PHE A 1 84 ? -1.045 1.649 8.357 1.00 96.50 84 PHE A N 1
ATOM 651 C CA . PHE A 1 84 ? -2.412 1.496 8.848 1.00 96.50 84 PHE A CA 1
ATOM 652 C C . PHE A 1 84 ? -3.035 2.866 9.189 1.00 96.50 84 PHE A C 1
ATOM 654 O O . PHE A 1 84 ? -2.396 3.688 9.856 1.00 96.50 84 PHE A O 1
ATOM 661 N N . PRO A 1 85 ? -4.282 3.151 8.762 1.00 96.38 85 PRO A N 1
ATOM 662 C CA . PRO A 1 85 ? -4.888 4.460 8.962 1.00 96.38 85 PRO A CA 1
ATOM 663 C C . PRO A 1 85 ? -5.079 4.771 10.447 1.00 96.38 85 PRO A C 1
ATOM 665 O O . PRO A 1 85 ? -5.448 3.913 11.252 1.00 96.38 85 PRO A O 1
ATOM 668 N N . LYS A 1 86 ? -4.897 6.042 10.816 1.00 96.12 86 LYS A N 1
ATOM 669 C CA . LYS A 1 86 ? -5.193 6.503 12.172 1.00 96.12 86 LYS A CA 1
ATOM 670 C C . LYS A 1 86 ? -6.701 6.460 12.415 1.00 96.12 86 LYS A C 1
ATOM 672 O O . LYS A 1 86 ? -7.449 7.280 11.883 1.00 96.12 86 LYS A O 1
ATOM 677 N N . ILE A 1 87 ? -7.132 5.534 13.261 1.00 96.50 87 ILE A N 1
ATOM 678 C CA . ILE A 1 87 ? -8.538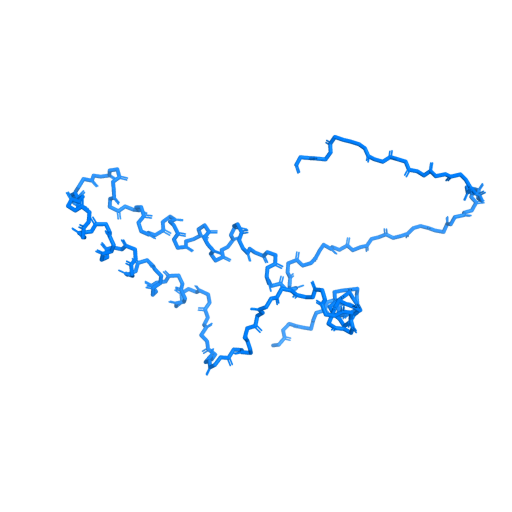 5.387 1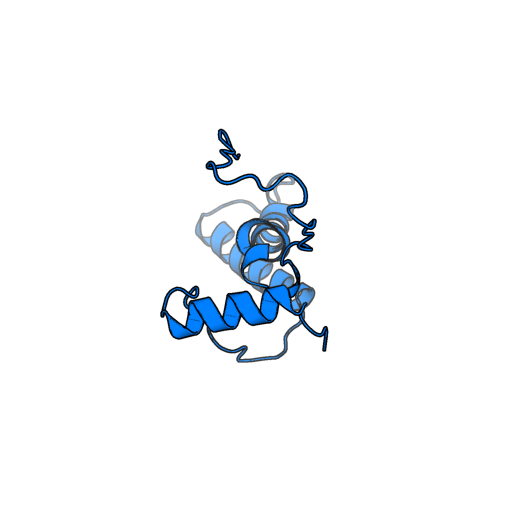3.630 1.00 96.50 87 ILE A CA 1
ATOM 679 C C . ILE A 1 87 ? -8.940 6.511 14.585 1.00 96.50 87 ILE A C 1
ATOM 681 O O . ILE A 1 87 ? -8.186 6.918 15.466 1.00 96.50 87 ILE A O 1
ATOM 685 N N . THR A 1 88 ? -10.142 7.046 14.394 1.00 96.31 88 THR A N 1
ATOM 686 C CA . THR A 1 88 ? -10.757 8.009 15.309 1.00 96.31 88 THR A CA 1
ATOM 687 C C . THR A 1 88 ? -12.191 7.581 15.558 1.00 96.31 88 THR A C 1
ATOM 689 O O . THR A 1 88 ? -12.918 7.250 14.625 1.00 96.31 88 THR A O 1
ATOM 692 N N . VAL A 1 89 ? -12.593 7.591 16.825 1.00 95.75 89 VAL A N 1
ATOM 693 C CA . VAL A 1 89 ? -13.939 7.225 17.263 1.00 95.75 89 VAL A CA 1
ATOM 694 C C . VAL A 1 89 ? -14.517 8.342 18.121 1.00 95.75 89 VAL A C 1
ATOM 696 O O . VAL A 1 89 ? -13.786 9.036 18.829 1.00 95.75 89 VAL A O 1
ATOM 699 N N . ILE A 1 90 ? -15.834 8.517 18.055 1.00 96.81 90 ILE A N 1
ATOM 700 C CA . ILE A 1 90 ? -16.583 9.416 18.934 1.00 96.81 90 ILE A CA 1
ATOM 701 C C . ILE A 1 90 ? -17.578 8.604 19.755 1.00 96.81 90 ILE A C 1
ATOM 703 O O . ILE A 1 90 ? -18.087 7.579 19.303 1.00 96.81 90 ILE A O 1
ATOM 707 N N . GLU A 1 91 ? -17.863 9.065 20.968 1.00 97.44 91 GLU A N 1
ATOM 708 C CA . GLU A 1 91 ? -18.892 8.456 21.804 1.00 97.44 91 GLU A CA 1
ATOM 709 C C . GLU A 1 91 ? -20.267 8.568 21.123 1.00 97.44 91 GLU A C 1
ATOM 711 O O . GLU A 1 91 ? -20.670 9.656 20.701 1.00 97.44 91 GLU A O 1
ATOM 716 N N . ASN A 1 92 ? -21.017 7.463 21.055 1.00 97.31 92 ASN A N 1
ATOM 717 C CA . ASN A 1 92 ? -22.369 7.433 20.487 1.00 97.31 92 ASN A CA 1
ATOM 718 C C . ASN A 1 92 ? -23.409 8.045 21.450 1.00 97.31 92 ASN A C 1
ATOM 720 O O . ASN A 1 92 ? -24.320 7.374 21.935 1.00 97.31 92 ASN A O 1
ATOM 724 N N . LYS A 1 93 ? -23.283 9.346 21.730 1.00 97.00 93 LYS A N 1
ATOM 725 C CA . LYS A 1 93 ? -24.205 10.100 22.603 1.00 97.00 93 LYS A CA 1
ATOM 726 C C . LYS A 1 93 ? -25.615 10.211 22.029 1.00 97.00 93 LYS A C 1
ATOM 728 O O . LYS A 1 93 ? -26.577 10.319 22.783 1.00 97.00 93 LYS A O 1
ATOM 733 N N . MET A 1 94 ? -25.724 10.171 20.702 1.00 94.62 94 MET A N 1
ATOM 734 C CA . MET A 1 94 ? -26.994 10.224 19.975 1.00 94.62 94 MET A CA 1
ATOM 735 C C . MET A 1 94 ? -27.765 8.903 20.043 1.00 94.62 94 MET A C 1
ATOM 737 O O . MET A 1 94 ? -28.923 8.875 19.642 1.00 94.62 94 MET A O 1
ATOM 741 N N . LYS A 1 95 ? -27.139 7.837 20.568 1.00 96.00 95 LYS A N 1
ATOM 742 C CA . LYS A 1 95 ? -27.711 6.491 20.672 1.00 96.00 95 LYS A CA 1
ATOM 743 C C . LYS A 1 95 ? -28.247 5.993 19.332 1.00 96.00 95 LYS A C 1
ATOM 745 O O . LYS A 1 95 ? -29.324 5.416 19.280 1.00 96.00 95 LYS A O 1
ATOM 750 N N . VAL A 1 96 ? -27.486 6.234 18.263 1.00 96.25 96 VAL A N 1
ATOM 751 C CA . VAL A 1 96 ? -27.801 5.679 16.944 1.00 96.25 96 VAL A CA 1
ATOM 752 C C . VAL A 1 96 ? -27.800 4.158 17.069 1.00 96.25 96 VAL A C 1
ATOM 754 O O . VAL A 1 96 ? -26.784 3.585 17.471 1.00 96.25 96 VAL A O 1
ATOM 757 N N . ASP A 1 97 ? -28.941 3.546 16.774 1.00 96.81 97 ASP A N 1
ATOM 758 C CA . ASP A 1 97 ? -29.218 2.108 16.831 1.00 96.81 97 ASP A CA 1
ATOM 759 C C . ASP A 1 97 ? -29.531 1.503 15.451 1.00 96.81 97 ASP A C 1
ATOM 761 O O . ASP A 1 97 ? -29.613 0.285 15.313 1.00 96.81 97 ASP A O 1
ATOM 765 N N . GLU A 1 98 ? -29.614 2.345 14.421 1.00 97.75 98 GLU A N 1
ATOM 766 C CA . GLU A 1 98 ? -29.756 1.955 13.019 1.00 97.75 98 GLU A CA 1
ATOM 767 C C . GLU A 1 98 ? -28.407 1.923 12.281 1.00 97.75 98 GLU A C 1
ATOM 769 O O . GLU A 1 98 ? -27.414 2.532 12.697 1.00 97.75 98 GLU A O 1
ATOM 774 N N . MET A 1 99 ? -28.360 1.217 11.147 1.00 97.12 99 MET A N 1
ATOM 775 C CA . MET A 1 99 ? -27.130 1.079 10.363 1.00 97.12 99 MET A CA 1
ATOM 776 C C . MET A 1 99 ? -26.692 2.395 9.704 1.00 97.12 99 MET A C 1
ATOM 778 O O . MET A 1 99 ? -27.487 3.126 9.113 1.00 97.12 99 MET A O 1
ATOM 782 N N . VAL A 1 100 ? -25.383 2.651 9.717 1.00 96.75 100 VAL A N 1
ATOM 783 C CA . VAL A 1 100 ? -24.759 3.723 8.932 1.00 96.75 100 VAL A CA 1
ATOM 784 C C . VAL A 1 100 ? -24.220 3.123 7.638 1.00 96.75 100 VAL A C 1
ATOM 786 O O . VAL A 1 100 ? -23.484 2.140 7.670 1.00 96.75 100 VAL A O 1
ATOM 789 N N . THR A 1 101 ? -24.577 3.711 6.495 1.00 97.81 101 THR A N 1
ATOM 790 C CA . THR A 1 101 ? -24.137 3.232 5.177 1.00 97.81 101 THR A CA 1
ATOM 791 C C . THR A 1 101 ? -23.206 4.241 4.525 1.00 97.81 101 THR A C 1
ATOM 793 O O . THR A 1 101 ? -23.595 5.383 4.285 1.00 97.81 101 THR A O 1
ATOM 796 N N . VAL A 1 102 ? -22.002 3.790 4.180 1.00 97.62 102 VAL A N 1
ATOM 797 C CA . VAL A 1 102 ? -21.103 4.479 3.249 1.00 97.62 102 VAL A CA 1
ATOM 798 C C . VAL A 1 102 ? -21.087 3.659 1.965 1.00 97.62 102 VAL A C 1
ATOM 800 O O . VAL A 1 102 ? -20.856 2.453 2.005 1.00 97.62 102 VAL A O 1
ATOM 803 N N . ARG A 1 103 ? -21.386 4.298 0.837 1.00 97.19 103 ARG A N 1
ATOM 804 C CA . ARG A 1 103 ? -21.429 3.678 -0.493 1.00 97.19 103 ARG A CA 1
ATOM 805 C C . ARG A 1 103 ? -20.520 4.440 -1.447 1.00 97.19 103 ARG A C 1
ATOM 807 O O . ARG A 1 103 ? -20.168 5.579 -1.155 1.00 97.19 103 ARG A O 1
ATOM 814 N N . ASP A 1 104 ? -20.184 3.801 -2.564 1.00 97.25 104 ASP A N 1
ATOM 815 C CA . ASP A 1 104 ? -19.357 4.377 -3.628 1.00 97.25 104 ASP A CA 1
ATOM 816 C C . ASP A 1 104 ? -17.911 4.699 -3.166 1.00 97.25 104 ASP A C 1
ATOM 818 O O . ASP A 1 104 ? -17.365 5.752 -3.485 1.00 97.25 104 ASP A O 1
ATOM 822 N N . ILE A 1 105 ? -17.295 3.793 -2.385 1.00 96.12 105 ILE A N 1
ATOM 823 C CA . ILE A 1 105 ? -15.864 3.854 -2.023 1.00 96.12 105 ILE A CA 1
ATOM 824 C C . ILE A 1 105 ? -15.031 3.498 -3.266 1.00 96.12 105 ILE A C 1
ATOM 826 O O . ILE A 1 105 ? -15.289 2.459 -3.874 1.00 96.12 105 ILE A O 1
ATOM 830 N N . THR A 1 106 ? -14.079 4.367 -3.625 1.00 86.00 106 THR A N 1
ATOM 831 C CA . THR A 1 106 ? -13.168 4.217 -4.777 1.00 86.00 106 THR A CA 1
ATOM 832 C C . THR A 1 106 ? -12.269 2.993 -4.673 1.00 86.00 106 THR A C 1
ATOM 834 O O . THR A 1 106 ? -11.731 2.756 -3.567 1.00 86.00 106 THR A O 1
#

Foldseek 3Di:
DPDFDPVLVVVQVVCVVVVNDDPDDDPPDPDDLVRQLVVQLVVVVVVCVVVVHDCVDPVNVCVSSVVSCCCRPNPVVVNDSNPPDDDDDDDPPVPDPDDDDDDDDD

pLDDT: mean 94.18, std 8.02, range [44.09, 98.62]

Radius of gyration: 20.29 Å; chains: 1; bounding box: 48×28×49 Å